Protein AF-A0A7V9CTR4-F1 (afdb_monomer_lite)

Structure (mmCIF, N/CA/C/O backbone):
data_AF-A0A7V9CTR4-F1
#
_entry.id   AF-A0A7V9CTR4-F1
#
loop_
_atom_site.group_PDB
_atom_site.id
_atom_site.type_symbol
_atom_site.label_atom_id
_atom_site.label_alt_id
_atom_site.label_comp_id
_atom_site.label_asym_id
_atom_site.label_entity_id
_atom_site.label_seq_id
_atom_site.pdbx_PDB_ins_code
_atom_site.Cartn_x
_atom_site.Cartn_y
_atom_site.Cartn_z
_atom_site.occupancy
_atom_site.B_iso_or_equiv
_atom_site.auth_seq_id
_atom_site.auth_comp_id
_atom_site.auth_asym_id
_atom_site.auth_atom_id
_atom_site.pdbx_PDB_model_num
ATOM 1 N N . MET A 1 1 ? -16.866 9.493 -7.253 1.00 45.75 1 MET A N 1
ATOM 2 C CA . MET A 1 1 ? -15.515 9.074 -7.686 1.00 45.75 1 MET A CA 1
ATOM 3 C C . MET A 1 1 ? -14.543 9.473 -6.593 1.00 45.75 1 MET A C 1
ATOM 5 O O . MET A 1 1 ? -14.277 10.658 -6.443 1.00 45.75 1 MET A O 1
ATOM 9 N N . THR A 1 2 ? -14.097 8.532 -5.765 1.00 59.12 2 THR A N 1
ATOM 10 C CA . THR A 1 2 ? -13.127 8.826 -4.702 1.00 59.12 2 THR A CA 1
ATOM 11 C C . THR A 1 2 ? -11.796 9.173 -5.362 1.00 59.12 2 THR A C 1
ATOM 13 O O . THR A 1 2 ? -11.241 8.358 -6.098 1.00 59.12 2 THR A O 1
ATOM 16 N N . SER A 1 3 ? -11.326 10.406 -5.182 1.00 80.06 3 SER A N 1
ATOM 17 C CA . SER A 1 3 ? -10.034 10.833 -5.719 1.00 80.06 3 SER A CA 1
ATOM 18 C C . SER A 1 3 ? -8.917 10.043 -5.032 1.00 80.06 3 SER A C 1
ATOM 20 O O . SER A 1 3 ? -8.925 9.903 -3.810 1.00 80.06 3 SER A O 1
ATOM 22 N N . ARG A 1 4 ? -7.972 9.503 -5.809 1.00 90.00 4 ARG A N 1
ATOM 23 C CA . ARG A 1 4 ? -6.791 8.806 -5.281 1.00 90.00 4 ARG A CA 1
ATOM 24 C C . ARG A 1 4 ? -5.915 9.798 -4.522 1.00 90.00 4 ARG A C 1
ATOM 26 O O . ARG A 1 4 ? -5.695 10.912 -5.007 1.00 90.00 4 ARG A O 1
ATOM 33 N N . THR A 1 5 ? -5.356 9.395 -3.384 1.00 92.62 5 THR A N 1
ATOM 34 C CA . THR A 1 5 ? -4.467 10.291 -2.642 1.00 92.62 5 THR A CA 1
ATOM 35 C C . THR A 1 5 ? -3.082 10.373 -3.291 1.00 92.62 5 THR A C 1
ATOM 37 O O . THR A 1 5 ? -2.582 9.422 -3.909 1.00 92.62 5 THR A O 1
ATOM 40 N N . LYS A 1 6 ? -2.468 11.553 -3.166 1.00 92.62 6 LYS A N 1
ATOM 41 C CA . LYS A 1 6 ? -1.050 11.791 -3.473 1.00 92.62 6 LYS A CA 1
ATOM 42 C C . LYS A 1 6 ? -0.158 11.607 -2.244 1.00 92.62 6 LYS A C 1
ATOM 44 O O . LYS A 1 6 ? 1.048 11.485 -2.410 1.00 92.62 6 LYS A O 1
ATOM 49 N N . ARG A 1 7 ? -0.747 11.614 -1.045 1.00 91.75 7 ARG A N 1
ATOM 50 C CA . ARG A 1 7 ? -0.040 11.385 0.214 1.00 91.75 7 ARG A CA 1
ATOM 51 C C . ARG A 1 7 ? 0.297 9.910 0.342 1.00 91.75 7 ARG A C 1
ATOM 53 O O . ARG A 1 7 ? -0.493 9.059 -0.069 1.00 91.75 7 ARG A O 1
ATOM 60 N N . SER A 1 8 ? 1.462 9.626 0.900 1.00 90.81 8 SER A N 1
ATOM 61 C CA . SER A 1 8 ? 1.864 8.266 1.243 1.00 90.81 8 SER A CA 1
ATOM 62 C C . SER A 1 8 ? 0.869 7.641 2.219 1.00 90.81 8 SER A C 1
ATOM 64 O O . SER A 1 8 ? 0.173 8.333 2.971 1.00 90.81 8 SER A O 1
ATOM 66 N N . LEU A 1 9 ? 0.832 6.314 2.251 1.00 89.94 9 LEU A N 1
ATOM 67 C CA . LEU A 1 9 ? 0.079 5.555 3.240 1.00 89.94 9 LEU A CA 1
ATOM 68 C C . LEU A 1 9 ? 0.415 6.019 4.658 1.00 89.94 9 LEU A C 1
ATOM 70 O O . LEU A 1 9 ? -0.481 6.159 5.481 1.00 89.94 9 LEU A O 1
ATOM 74 N N . ARG A 1 10 ? 1.684 6.324 4.940 1.00 89.69 10 ARG A N 1
ATOM 75 C CA . ARG A 1 10 ? 2.120 6.811 6.253 1.00 89.69 10 ARG A CA 1
ATOM 76 C C . ARG A 1 10 ? 1.498 8.149 6.643 1.00 89.69 10 ARG A C 1
ATOM 78 O O . ARG A 1 10 ? 1.118 8.322 7.796 1.00 89.69 10 ARG A O 1
ATOM 85 N N . GLU A 1 11 ? 1.431 9.084 5.706 1.00 90.94 11 GLU A N 1
ATOM 86 C CA . GLU A 1 11 ? 0.883 10.422 5.947 1.00 90.94 11 GLU A CA 1
ATOM 87 C C . GLU A 1 11 ? -0.644 10.397 6.048 1.00 90.94 11 GLU A C 1
ATOM 89 O O . GLU A 1 11 ? -1.233 11.134 6.834 1.00 90.94 11 GLU A O 1
ATOM 94 N N . GLU A 1 12 ? -1.292 9.557 5.244 1.00 93.81 12 GLU A N 1
ATOM 95 C CA . GLU A 1 12 ? -2.745 9.564 5.090 1.00 93.81 12 GLU A CA 1
ATOM 96 C C . GLU A 1 12 ? -3.460 8.624 6.073 1.00 93.81 12 GLU A C 1
ATOM 98 O O . GLU A 1 12 ? -4.551 8.936 6.554 1.00 93.81 12 GLU A O 1
ATOM 103 N N . LEU A 1 13 ? -2.863 7.473 6.397 1.00 93.12 13 LEU A N 1
ATOM 104 C CA . LEU A 1 13 ? -3.512 6.443 7.210 1.00 93.12 13 LEU A CA 1
ATOM 105 C C . LEU A 1 13 ? -3.926 6.924 8.614 1.00 93.12 13 LEU A C 1
ATOM 107 O O . LEU A 1 13 ? -5.048 6.604 9.008 1.00 93.12 13 LEU A O 1
ATOM 111 N N . PRO A 1 14 ? -3.110 7.694 9.367 1.00 93.75 14 PRO A N 1
ATOM 112 C CA . PRO A 1 14 ? -3.524 8.206 10.674 1.00 93.75 14 PRO A CA 1
ATOM 113 C C . PRO A 1 14 ? -4.803 9.047 10.594 1.00 93.75 14 PRO A C 1
ATOM 115 O O . PRO A 1 14 ? -5.752 8.788 11.329 1.00 93.75 14 PRO A O 1
ATOM 118 N N . ALA A 1 15 ? -4.880 9.963 9.625 1.00 94.50 15 ALA A N 1
ATOM 119 C CA . ALA A 1 15 ? -6.055 10.807 9.428 1.00 94.50 15 ALA A CA 1
ATOM 120 C C . ALA A 1 15 ? -7.300 9.985 9.042 1.00 94.50 15 ALA A C 1
ATOM 122 O O . ALA A 1 15 ? -8.395 10.247 9.537 1.00 94.50 15 ALA A O 1
ATOM 123 N N . LEU A 1 16 ? -7.150 8.961 8.192 1.00 94.94 16 LEU A N 1
ATOM 124 C CA . LEU A 1 16 ? -8.262 8.080 7.810 1.00 94.94 16 LEU A CA 1
ATOM 125 C C . LEU A 1 16 ? -8.793 7.249 8.983 1.00 94.94 16 LEU A C 1
ATOM 127 O O . LEU A 1 16 ? -10.001 7.002 9.048 1.00 94.94 16 LEU A O 1
ATOM 131 N N . LEU A 1 17 ? -7.901 6.805 9.873 1.00 95.25 17 LEU A N 1
ATOM 132 C CA . LEU A 1 17 ? -8.248 6.066 11.085 1.00 95.25 17 LEU A CA 1
ATOM 133 C C . LEU A 1 17 ? -8.990 6.958 12.083 1.00 95.25 17 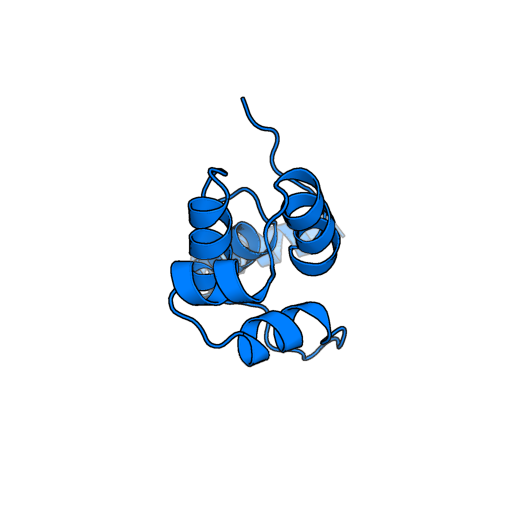LEU A C 1
ATOM 135 O O . LEU A 1 17 ? -10.051 6.564 12.568 1.00 95.25 17 LEU A O 1
ATOM 139 N N . GLU A 1 18 ? -8.485 8.171 12.318 1.00 95.69 18 GLU A N 1
ATOM 140 C CA . GLU A 1 18 ? -9.123 9.172 13.182 1.00 95.69 18 GLU A CA 1
ATOM 141 C C . GLU A 1 18 ? -10.530 9.528 12.688 1.00 95.69 18 GLU A C 1
ATOM 143 O O . GLU A 1 18 ? -11.494 9.428 13.444 1.00 95.69 18 GLU A O 1
ATOM 148 N N . GLN A 1 19 ? -10.684 9.832 11.395 1.00 94.62 19 GLN A N 1
ATOM 149 C CA . GLN A 1 19 ? -11.985 10.155 10.787 1.00 94.62 19 GLN A CA 1
ATOM 150 C C . GLN A 1 19 ? -13.023 9.034 10.927 1.00 94.62 19 GLN A C 1
ATOM 152 O O . GLN A 1 19 ? -14.224 9.296 10.926 1.00 94.62 19 GLN A O 1
ATOM 157 N N . ARG A 1 20 ? -12.571 7.779 11.019 1.00 94.00 20 ARG A N 1
ATOM 158 C CA . ARG A 1 20 ? -13.431 6.592 11.125 1.00 94.00 20 ARG A CA 1
ATOM 159 C C . ARG A 1 20 ? -13.532 6.055 12.554 1.00 94.00 20 ARG A C 1
ATOM 161 O O . ARG A 1 20 ? -14.104 4.983 12.736 1.00 94.00 20 ARG A O 1
ATOM 168 N N . ASN A 1 21 ? -12.974 6.754 13.549 1.00 94.94 21 ASN A N 1
ATOM 169 C CA . ASN A 1 21 ? -12.866 6.288 14.937 1.00 94.94 21 ASN A CA 1
ATOM 170 C C . ASN A 1 21 ? -12.301 4.856 15.048 1.00 94.94 21 ASN A C 1
ATOM 172 O O . ASN A 1 21 ? -12.742 4.060 15.879 1.00 94.94 21 ASN A O 1
ATOM 176 N N . ARG A 1 22 ? -11.340 4.501 14.185 1.00 94.88 22 ARG A N 1
ATOM 177 C CA . ARG A 1 22 ? -10.710 3.175 14.167 1.00 94.88 22 ARG A CA 1
ATOM 178 C C . ARG A 1 22 ? -9.311 3.228 14.757 1.00 94.88 22 ARG A C 1
ATOM 180 O O . ARG A 1 22 ? -8.567 4.183 14.570 1.00 94.88 22 ARG A O 1
ATOM 187 N N . SER A 1 23 ? -8.921 2.151 15.430 1.00 95.12 23 SER A N 1
ATOM 188 C CA . SER A 1 23 ? -7.555 1.992 15.929 1.00 95.12 23 SER A CA 1
ATOM 189 C C . SER A 1 23 ? -6.649 1.336 14.882 1.00 95.12 23 SER A C 1
ATOM 191 O O . SER A 1 23 ? -7.097 0.546 14.046 1.00 95.12 23 SER A O 1
ATOM 193 N N . LEU A 1 24 ? -5.339 1.581 14.983 1.00 93.19 24 LEU A N 1
ATOM 194 C CA . LEU A 1 24 ? -4.346 0.874 14.167 1.00 93.19 24 LEU A CA 1
ATOM 195 C C . LEU A 1 24 ? -4.386 -0.644 14.406 1.00 93.19 24 LEU A C 1
ATOM 197 O O . LEU A 1 24 ? -4.152 -1.423 13.488 1.00 93.19 24 LEU A O 1
ATOM 201 N N . ARG A 1 25 ? -4.703 -1.064 15.638 1.00 94.19 25 ARG A N 1
ATOM 202 C CA . ARG A 1 25 ? -4.812 -2.476 16.018 1.00 94.19 25 ARG A CA 1
ATOM 203 C C . ARG A 1 25 ? -5.993 -3.155 15.330 1.00 94.19 25 ARG A C 1
ATOM 205 O O . ARG A 1 25 ? -5.790 -4.175 14.691 1.00 94.19 25 ARG A O 1
ATOM 212 N N . SER A 1 26 ? -7.181 -2.550 15.388 1.00 94.75 26 SER A N 1
ATOM 213 C CA . SER A 1 26 ? -8.371 -3.079 14.706 1.00 94.75 26 SER A CA 1
ATOM 214 C C . SER A 1 26 ? -8.162 -3.194 13.197 1.00 94.75 26 SER A C 1
ATOM 216 O O . SER A 1 26 ? -8.582 -4.175 12.597 1.00 94.75 26 SER A O 1
ATOM 218 N N . LEU A 1 27 ? -7.460 -2.229 12.590 1.00 94.88 27 LEU A N 1
ATOM 219 C CA . LEU A 1 27 ? -7.094 -2.316 11.178 1.00 94.88 27 LEU A CA 1
ATOM 220 C C . LEU A 1 27 ? -6.108 -3.462 10.917 1.00 94.88 27 LEU A C 1
ATOM 222 O O . LEU A 1 27 ? -6.243 -4.165 9.923 1.00 94.88 27 LEU A O 1
ATOM 226 N N . ALA A 1 28 ? -5.111 -3.649 11.784 1.00 93.75 28 ALA A N 1
ATOM 227 C CA . ALA A 1 28 ? -4.145 -4.734 11.646 1.00 93.75 28 ALA A CA 1
ATOM 228 C C . ALA A 1 28 ? -4.829 -6.108 11.688 1.00 93.75 28 ALA A C 1
ATOM 230 O O . ALA A 1 28 ? -4.545 -6.950 10.836 1.00 93.75 28 ALA A O 1
ATOM 231 N N . ASP A 1 29 ? -5.764 -6.287 12.622 1.00 94.25 29 ASP A N 1
ATOM 232 C CA . ASP A 1 29 ? -6.539 -7.518 12.779 1.00 94.25 29 ASP A CA 1
ATOM 233 C C . ASP A 1 29 ? -7.389 -7.802 11.526 1.00 94.25 29 ASP A C 1
ATOM 235 O O . ASP A 1 29 ? -7.341 -8.905 10.983 1.00 94.25 29 ASP A O 1
ATOM 239 N N . GLU A 1 30 ? -8.087 -6.793 10.994 1.00 94.19 30 GLU A N 1
ATOM 240 C CA . GLU A 1 30 ? -8.896 -6.906 9.768 1.00 94.19 30 GLU A CA 1
ATOM 241 C C . GLU A 1 30 ? -8.046 -7.191 8.521 1.00 94.19 30 GLU A C 1
ATOM 243 O O . GLU A 1 30 ? -8.372 -8.044 7.694 1.00 94.19 30 GLU A O 1
ATOM 248 N N . VAL A 1 31 ? -6.898 -6.524 8.409 1.00 92.88 31 VAL A N 1
ATOM 249 C CA . VAL A 1 31 ? -5.921 -6.744 7.338 1.00 92.88 31 VAL A CA 1
ATOM 250 C C . VAL A 1 31 ? -5.120 -8.029 7.572 1.00 92.88 31 VAL A C 1
ATOM 252 O O . VAL A 1 31 ? -4.291 -8.375 6.741 1.00 92.88 31 VAL A O 1
ATOM 255 N N . GLY A 1 32 ? -5.337 -8.780 8.655 1.00 92.12 32 GLY A N 1
ATOM 256 C CA . GLY A 1 32 ? -4.634 -10.033 8.940 1.00 92.12 32 GLY A CA 1
ATOM 257 C C . GLY A 1 32 ? -3.112 -9.872 9.015 1.00 92.12 32 GLY A C 1
ATOM 258 O O . GLY A 1 32 ? -2.372 -10.698 8.474 1.00 92.12 32 GLY A O 1
ATOM 259 N N . VAL A 1 33 ? -2.640 -8.782 9.623 1.00 89.56 33 VAL A N 1
ATOM 260 C CA . VAL A 1 33 ? -1.220 -8.499 9.877 1.00 89.56 33 VAL A CA 1
ATOM 261 C C . VAL A 1 33 ? -1.001 -8.130 11.340 1.00 89.56 33 VAL A C 1
ATOM 263 O O . VAL A 1 33 ? -1.907 -7.707 12.043 1.00 89.56 33 VAL A O 1
ATOM 266 N N . ASN A 1 34 ? 0.235 -8.251 11.820 1.00 89.75 34 ASN A N 1
ATOM 267 C CA . ASN A 1 34 ? 0.554 -7.845 13.186 1.00 89.75 34 ASN A CA 1
ATOM 268 C C . ASN A 1 34 ? 0.514 -6.306 13.324 1.00 89.75 34 ASN A C 1
ATOM 270 O O . ASN A 1 34 ? 1.081 -5.594 12.495 1.00 89.75 34 ASN A O 1
ATOM 274 N N . ALA A 1 35 ? -0.075 -5.774 14.398 1.00 88.06 35 ALA A N 1
ATOM 275 C CA . ALA A 1 35 ? -0.088 -4.332 14.670 1.00 88.06 35 ALA A CA 1
ATOM 276 C C . ALA A 1 35 ? 1.324 -3.707 14.705 1.00 88.06 35 ALA A C 1
ATOM 278 O O . ALA A 1 35 ? 1.521 -2.592 14.222 1.00 88.06 35 ALA A O 1
ATOM 279 N N . SER A 1 36 ? 2.335 -4.442 15.179 1.00 87.25 36 SER A N 1
ATOM 280 C CA . SER A 1 36 ? 3.745 -4.028 15.139 1.00 87.25 36 SER A CA 1
ATOM 281 C C . SER A 1 36 ? 4.276 -3.871 13.712 1.00 87.25 36 SER A C 1
ATOM 283 O O . SER A 1 36 ? 5.137 -3.026 13.473 1.00 87.25 36 SER A O 1
ATOM 285 N N . TYR A 1 37 ? 3.750 -4.640 12.752 1.00 87.19 37 TYR A N 1
ATOM 286 C CA . TYR A 1 37 ? 4.089 -4.502 11.335 1.00 87.19 37 TYR A CA 1
ATOM 287 C C . TYR A 1 37 ? 3.538 -3.193 10.756 1.00 87.19 37 TYR A C 1
ATOM 289 O O . TYR A 1 37 ? 4.314 -2.427 10.187 1.00 87.19 37 TYR A O 1
ATOM 297 N N . LEU A 1 38 ? 2.254 -2.880 10.977 1.00 87.06 38 LEU A N 1
ATOM 298 C CA . LEU A 1 38 ? 1.685 -1.592 10.548 1.00 87.06 38 LEU A CA 1
ATOM 299 C C . LEU A 1 38 ? 2.359 -0.410 11.250 1.00 87.06 38 LEU A C 1
ATOM 301 O O . LEU A 1 38 ? 2.697 0.585 10.620 1.00 87.06 38 LEU A O 1
ATOM 305 N N . SER A 1 39 ? 2.624 -0.541 12.547 1.00 87.81 39 SER A N 1
ATOM 306 C CA . SER A 1 39 ? 3.312 0.488 13.326 1.00 87.81 39 SER A CA 1
ATOM 307 C C . SER A 1 39 ? 4.727 0.761 12.802 1.00 87.81 39 SER A C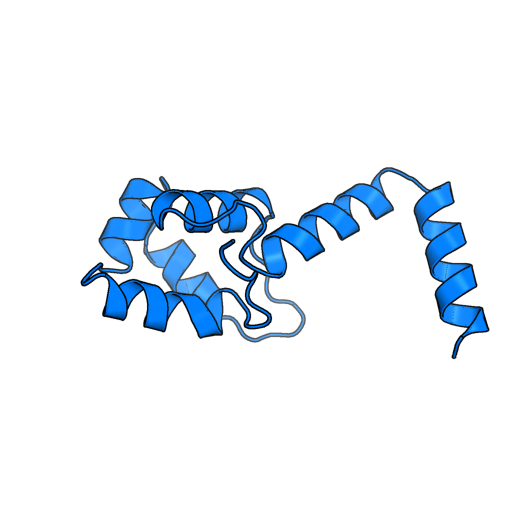 1
ATOM 309 O O . SER A 1 39 ? 5.183 1.900 12.809 1.00 87.81 39 SER A O 1
ATOM 311 N N . ARG A 1 40 ? 5.417 -0.267 12.296 1.00 86.62 40 ARG A N 1
ATOM 312 C CA . ARG A 1 40 ? 6.720 -0.120 11.642 1.00 86.62 40 ARG A CA 1
ATOM 313 C C . ARG A 1 40 ? 6.615 0.582 10.287 1.00 86.62 40 ARG A C 1
ATOM 315 O O . ARG A 1 40 ? 7.401 1.490 10.045 1.00 86.62 40 ARG A O 1
ATOM 322 N N . ILE A 1 41 ? 5.607 0.247 9.475 1.00 85.06 41 ILE A N 1
ATOM 323 C CA . ILE A 1 41 ? 5.314 0.960 8.216 1.00 85.06 41 ILE A CA 1
ATOM 324 C C . ILE A 1 41 ? 5.095 2.460 8.469 1.00 85.06 41 ILE A C 1
ATOM 326 O O . ILE A 1 41 ? 5.579 3.288 7.707 1.00 85.06 41 ILE A O 1
ATOM 330 N N . LEU A 1 42 ? 4.412 2.821 9.558 1.00 85.25 42 LEU A N 1
ATOM 331 C CA . LEU A 1 42 ? 4.160 4.223 9.908 1.00 85.25 42 LEU A CA 1
ATOM 332 C C . LEU A 1 42 ? 5.386 4.964 10.474 1.00 85.25 42 LEU A C 1
ATOM 334 O O . LEU A 1 42 ? 5.367 6.192 10.551 1.00 85.25 42 LEU A O 1
ATOM 338 N N . ARG A 1 43 ? 6.445 4.256 10.884 1.00 82.56 43 ARG A N 1
ATOM 339 C CA . ARG A 1 43 ? 7.644 4.854 11.501 1.00 82.56 43 ARG A CA 1
ATOM 340 C C . ARG A 1 43 ? 8.864 4.907 10.589 1.00 82.56 43 ARG A C 1
ATOM 342 O O . ARG A 1 43 ? 9.678 5.808 10.753 1.00 82.56 43 ARG A O 1
ATOM 349 N N . GLU A 1 44 ? 9.042 3.941 9.693 1.00 7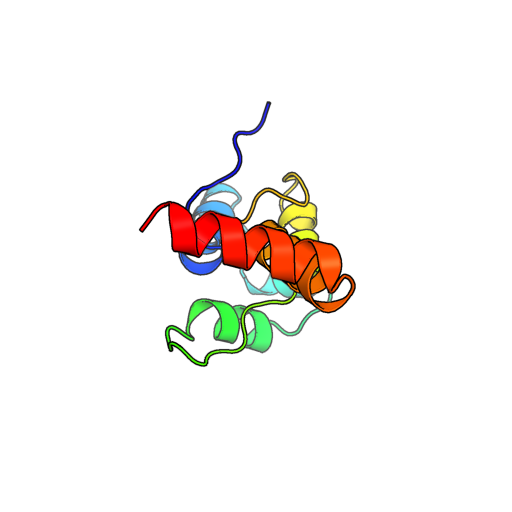1.44 44 GLU A N 1
ATOM 350 C CA . GLU A 1 44 ? 10.252 3.863 8.872 1.00 71.44 44 GLU A CA 1
ATOM 351 C C . GLU A 1 44 ? 10.231 4.914 7.742 1.00 71.44 44 GLU A C 1
ATOM 353 O O . GLU A 1 44 ? 9.455 4.813 6.798 1.00 71.44 44 GLU A O 1
ATOM 358 N N . GLU A 1 45 ? 11.108 5.921 7.842 1.00 56.88 45 GLU A N 1
ATOM 359 C CA . GLU A 1 45 ? 11.275 7.019 6.866 1.00 56.88 45 GLU A CA 1
ATOM 360 C C . GLU A 1 45 ? 12.441 6.831 5.886 1.00 56.88 45 GLU A C 1
ATOM 362 O O . GLU A 1 45 ? 12.659 7.650 4.996 1.00 56.88 45 GLU A O 1
ATOM 367 N N . ALA A 1 46 ? 13.248 5.788 6.057 1.00 48.12 46 ALA A N 1
ATOM 368 C CA . ALA A 1 46 ? 14.555 5.756 5.420 1.00 48.12 46 ALA A CA 1
ATOM 369 C C . ALA A 1 46 ? 14.484 5.414 3.924 1.00 48.12 46 ALA A C 1
ATOM 371 O O . ALA A 1 46 ? 13.725 4.543 3.502 1.00 48.12 46 ALA A O 1
ATOM 372 N N . ALA A 1 47 ? 15.400 5.993 3.142 1.00 43.97 47 ALA A N 1
ATOM 373 C CA . ALA A 1 47 ? 15.656 5.709 1.723 1.00 43.97 47 ALA A CA 1
ATOM 374 C C . ALA A 1 47 ? 16.061 4.242 1.400 1.00 43.97 47 ALA A C 1
ATOM 376 O O . ALA A 1 47 ? 16.425 3.933 0.269 1.00 43.97 47 ALA A O 1
ATOM 377 N N . GLY A 1 48 ? 15.974 3.334 2.378 1.00 45.78 48 GLY A N 1
ATOM 378 C CA . GLY A 1 48 ? 16.122 1.880 2.246 1.00 45.78 48 GLY A CA 1
ATOM 379 C C . GLY A 1 48 ? 15.097 1.079 3.065 1.00 45.78 48 GLY A C 1
ATOM 380 O O . GLY A 1 48 ? 15.220 -0.140 3.171 1.00 45.78 48 GLY A O 1
ATOM 381 N N . ALA A 1 49 ? 14.093 1.741 3.655 1.00 57.12 49 ALA A N 1
ATOM 382 C CA . ALA A 1 49 ? 12.986 1.081 4.330 1.00 57.12 49 ALA A CA 1
ATOM 383 C C . ALA A 1 49 ? 12.195 0.248 3.320 1.00 57.12 49 ALA A C 1
ATOM 385 O O . ALA A 1 49 ? 11.954 0.662 2.179 1.00 57.12 49 ALA A O 1
ATOM 386 N N . ARG A 1 50 ? 11.795 -0.956 3.730 1.00 60.62 50 ARG A N 1
ATOM 387 C CA . ARG A 1 50 ? 11.070 -1.872 2.853 1.00 60.62 50 ARG A CA 1
ATOM 388 C C . ARG A 1 50 ? 9.674 -1.297 2.633 1.00 60.62 50 ARG A C 1
ATOM 390 O O . ARG A 1 50 ? 8.809 -1.459 3.492 1.00 60.62 50 ARG A O 1
AT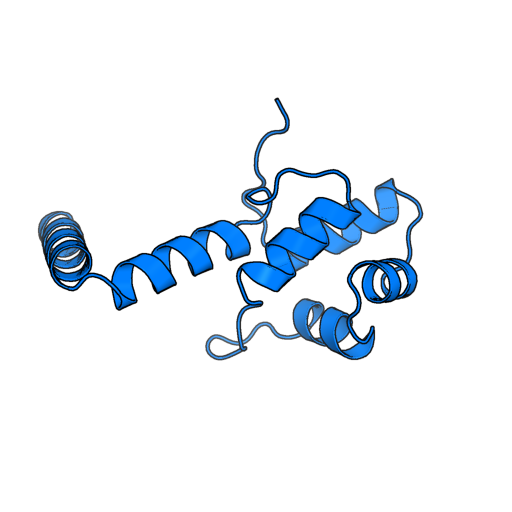OM 397 N N . ARG A 1 51 ? 9.472 -0.618 1.494 1.00 67.56 51 ARG A N 1
ATOM 398 C CA . ARG A 1 51 ? 8.157 -0.095 1.097 1.00 67.56 51 ARG A CA 1
ATOM 399 C C . ARG A 1 51 ? 7.111 -1.207 1.245 1.00 67.56 51 ARG A C 1
ATOM 401 O O . ARG A 1 51 ? 7.416 -2.362 0.914 1.00 67.56 51 ARG A O 1
ATOM 408 N N . PRO A 1 52 ? 5.910 -0.899 1.769 1.00 70.25 52 PRO A N 1
ATOM 409 C CA . PRO A 1 52 ? 4.855 -1.893 1.864 1.00 70.25 52 PRO A CA 1
ATOM 410 C C . PRO A 1 52 ? 4.595 -2.482 0.478 1.00 70.25 52 PRO A C 1
ATOM 412 O O . PRO A 1 52 ? 4.631 -1.780 -0.533 1.00 70.25 52 PRO A O 1
ATOM 415 N N . THR A 1 53 ? 4.380 -3.794 0.425 1.00 79.31 53 THR A N 1
ATOM 416 C CA . THR A 1 53 ? 4.070 -4.461 -0.840 1.00 79.31 53 THR A CA 1
ATOM 417 C C . THR A 1 53 ? 2.743 -3.940 -1.386 1.00 79.31 53 THR A C 1
ATOM 419 O O . THR A 1 53 ? 1.877 -3.519 -0.610 1.00 79.31 53 THR A O 1
ATOM 422 N N . ALA A 1 54 ? 2.546 -4.028 -2.708 1.00 84.38 54 ALA A N 1
ATOM 423 C CA . ALA A 1 54 ? 1.271 -3.681 -3.341 1.00 84.38 54 ALA A CA 1
ATOM 424 C C . ALA A 1 54 ? 0.094 -4.348 -2.613 1.00 84.38 54 ALA A C 1
ATOM 426 O O . ALA A 1 54 ? -0.884 -3.692 -2.269 1.00 84.38 54 ALA A O 1
ATOM 427 N N . ALA A 1 55 ? 0.246 -5.637 -2.292 1.00 87.31 55 ALA A N 1
ATOM 428 C CA . ALA A 1 55 ? -0.759 -6.427 -1.594 1.00 87.31 55 ALA A CA 1
ATOM 429 C C . ALA A 1 55 ? -1.148 -5.840 -0.226 1.00 87.31 55 ALA A C 1
ATOM 431 O O . ALA A 1 55 ? -2.327 -5.810 0.112 1.00 87.31 55 ALA A O 1
ATOM 432 N N . ILE A 1 56 ? -0.190 -5.349 0.567 1.00 90.25 56 ILE A N 1
ATOM 433 C CA . ILE A 1 56 ? -0.497 -4.743 1.870 1.00 90.25 56 ILE A CA 1
ATOM 434 C C . ILE A 1 56 ? -1.215 -3.406 1.700 1.00 90.25 56 ILE A C 1
ATOM 436 O O . ILE A 1 56 ? -2.236 -3.188 2.348 1.00 90.25 56 ILE A O 1
ATOM 440 N N . ALA A 1 57 ? -0.732 -2.536 0.809 1.00 91.56 57 ALA A N 1
ATOM 441 C CA . ALA A 1 57 ? -1.374 -1.247 0.557 1.00 91.56 57 ALA A CA 1
ATOM 442 C C . ALA A 1 57 ? -2.817 -1.416 0.036 1.00 91.56 57 ALA A C 1
ATOM 444 O O . ALA A 1 57 ? -3.723 -0.716 0.487 1.00 91.56 57 ALA A O 1
ATOM 445 N N . GLN A 1 58 ? -3.048 -2.396 -0.842 1.00 93.06 58 GLN A N 1
ATOM 446 C CA . GLN A 1 58 ? -4.376 -2.739 -1.361 1.00 93.06 58 GLN A CA 1
ATOM 447 C C . GLN A 1 58 ? -5.304 -3.290 -0.273 1.00 93.06 58 GLN A C 1
ATOM 449 O O . GLN A 1 58 ? -6.457 -2.873 -0.194 1.00 93.06 58 GLN A O 1
ATOM 454 N N . ARG A 1 59 ? -4.816 -4.190 0.594 1.00 93.94 59 ARG A N 1
ATOM 455 C CA . ARG A 1 59 ? -5.617 -4.726 1.709 1.00 93.94 59 ARG A CA 1
ATOM 456 C C . ARG A 1 59 ? -6.002 -3.638 2.707 1.00 93.94 59 ARG A C 1
ATOM 458 O O . ARG A 1 59 ? -7.142 -3.616 3.153 1.00 93.94 59 ARG A O 1
ATOM 465 N N . ILE A 1 60 ? -5.082 -2.722 3.018 1.00 93.81 60 ILE A N 1
ATOM 466 C CA . ILE A 1 60 ? -5.367 -1.567 3.882 1.00 93.81 60 ILE A CA 1
ATOM 467 C C . ILE A 1 60 ? -6.422 -0.663 3.239 1.00 93.81 60 ILE A C 1
ATOM 469 O O . ILE A 1 60 ? -7.342 -0.234 3.927 1.00 93.81 60 ILE A O 1
ATOM 473 N N . ALA A 1 61 ? -6.330 -0.397 1.933 1.00 94.25 61 ALA A N 1
ATOM 474 C CA . ALA A 1 61 ? -7.353 0.376 1.232 1.00 94.25 61 ALA A CA 1
ATOM 475 C C . ALA A 1 61 ? -8.726 -0.315 1.282 1.00 94.25 61 ALA A C 1
ATOM 477 O O . ALA A 1 61 ? -9.713 0.328 1.628 1.00 94.25 61 ALA A O 1
ATOM 478 N N . GLY A 1 62 ? -8.772 -1.627 1.029 1.00 94.56 62 GLY A N 1
ATOM 479 C CA . GLY A 1 62 ? -9.999 -2.421 1.109 1.00 94.56 62 GLY A CA 1
ATOM 480 C C . GLY A 1 62 ? -10.650 -2.386 2.494 1.00 94.56 62 GLY A C 1
ATOM 481 O O . GLY A 1 62 ? -11.840 -2.118 2.589 1.00 94.56 62 GLY A O 1
ATOM 482 N N . ALA A 1 63 ? -9.868 -2.545 3.567 1.00 94.69 63 ALA A N 1
ATOM 483 C CA . ALA A 1 63 ? -10.354 -2.462 4.953 1.00 94.69 63 ALA A CA 1
ATOM 484 C C . ALA A 1 63 ? -10.880 -1.063 5.354 1.00 94.69 63 ALA A C 1
ATOM 486 O O . ALA A 1 63 ? -11.525 -0.889 6.387 1.00 94.69 63 ALA A O 1
ATOM 487 N N . LEU A 1 64 ? -10.585 -0.033 4.555 1.00 93.31 64 LEU A N 1
ATOM 488 C CA . LEU A 1 64 ? -11.045 1.344 4.761 1.00 93.31 64 LEU A CA 1
ATOM 489 C C . LEU A 1 64 ? -12.167 1.753 3.791 1.00 93.31 64 LEU A C 1
ATOM 491 O O . LEU A 1 64 ? -12.523 2.940 3.759 1.00 93.31 64 LEU A O 1
ATOM 495 N N . ASP A 1 65 ? -12.700 0.795 3.022 1.00 93.56 65 ASP A N 1
ATOM 496 C CA . ASP A 1 65 ? -13.664 0.989 1.929 1.00 93.56 65 ASP A CA 1
ATOM 497 C C . ASP A 1 65 ? -13.165 1.982 0.865 1.00 93.56 65 ASP A C 1
ATOM 499 O O . ASP A 1 65 ? -13.893 2.841 0.358 1.00 93.56 65 ASP A O 1
ATOM 503 N N . LEU A 1 66 ? -11.876 1.890 0.535 1.00 94.44 66 LEU A N 1
ATOM 504 C CA . LEU A 1 66 ? -11.215 2.713 -0.473 1.00 94.44 66 LEU A CA 1
ATOM 505 C C . LEU A 1 66 ? -10.814 1.869 -1.693 1.00 94.44 66 LEU A C 1
ATOM 507 O O . LEU A 1 66 ? -10.585 0.663 -1.573 1.00 94.44 66 LEU A O 1
ATOM 511 N N . PRO A 1 67 ? -10.679 2.488 -2.883 1.00 94.75 67 PRO A N 1
ATOM 512 C CA . PRO A 1 67 ? -10.159 1.800 -4.061 1.00 94.75 67 PRO A CA 1
ATOM 513 C C . PRO A 1 67 ? -8.801 1.139 -3.790 1.00 94.75 67 PRO A C 1
ATOM 515 O O . PRO A 1 67 ? -7.949 1.724 -3.127 1.00 94.75 67 PRO A O 1
ATOM 518 N N . ALA A 1 68 ? -8.553 -0.041 -4.364 1.00 92.88 68 ALA A N 1
ATOM 519 C CA . ALA A 1 68 ? -7.294 -0.776 -4.179 1.00 92.88 68 ALA A CA 1
ATOM 520 C C . ALA A 1 68 ? -6.047 0.044 -4.577 1.00 92.88 68 ALA A C 1
ATOM 522 O O . ALA A 1 68 ? -4.955 -0.157 -4.050 1.00 92.88 68 ALA A O 1
ATOM 523 N N . ASP A 1 69 ? -6.217 0.999 -5.489 1.00 93.75 69 ASP A N 1
ATOM 524 C CA . ASP A 1 69 ? -5.181 1.911 -5.961 1.00 93.75 69 ASP A CA 1
ATOM 525 C C . ASP A 1 69 ? -5.213 3.287 -5.275 1.00 93.75 69 ASP A C 1
ATOM 527 O O . ASP A 1 69 ? -4.627 4.235 -5.800 1.00 93.75 69 ASP A O 1
ATOM 531 N N . TYR A 1 70 ? -5.893 3.423 -4.129 1.00 95.31 70 TYR A N 1
ATOM 532 C CA . TYR A 1 70 ? -6.037 4.690 -3.406 1.00 95.31 70 TYR A CA 1
ATOM 533 C C . TYR A 1 70 ? -4.681 5.253 -2.970 1.00 95.31 70 TYR A C 1
ATOM 535 O O . TYR A 1 70 ? -4.378 6.417 -3.254 1.00 95.31 70 TYR A O 1
ATOM 543 N N . PHE A 1 71 ? -3.842 4.418 -2.349 1.00 93.56 71 PHE A N 1
ATOM 544 C CA . PHE A 1 71 ? -2.504 4.794 -1.892 1.00 93.56 71 PHE A CA 1
ATOM 545 C C . PHE A 1 71 ? -1.473 4.760 -3.037 1.00 93.56 71 PHE A C 1
ATOM 547 O O . PHE A 1 71 ? -1.517 3.845 -3.869 1.00 93.56 71 PHE A O 1
ATOM 554 N N . PRO A 1 72 ? -0.528 5.720 -3.099 1.00 92.44 72 PRO A N 1
ATOM 555 C CA . PRO A 1 72 ? 0.570 5.714 -4.064 1.00 92.44 72 PRO A CA 1
ATOM 556 C C . PRO A 1 72 ? 1.368 4.415 -4.075 1.00 92.44 72 PRO A C 1
ATOM 558 O O . PRO A 1 72 ? 1.665 3.911 -5.152 1.00 92.44 72 PRO A O 1
ATOM 561 N N . GLU A 1 73 ? 1.634 3.825 -2.913 1.00 90.88 73 GLU A N 1
ATOM 562 C CA . GLU A 1 73 ? 2.466 2.630 -2.760 1.00 90.88 73 GLU A CA 1
ATOM 563 C C . GLU A 1 73 ? 1.892 1.422 -3.504 1.00 90.88 73 GLU A C 1
ATOM 565 O O . GLU A 1 73 ? 2.643 0.646 -4.090 1.00 90.88 73 GLU A O 1
ATOM 570 N N . ALA A 1 74 ? 0.561 1.285 -3.547 1.00 91.19 74 ALA A N 1
ATOM 571 C CA . ALA A 1 74 ? -0.090 0.237 -4.330 1.00 91.19 74 ALA A CA 1
ATOM 572 C C . ALA A 1 74 ? 0.200 0.397 -5.831 1.00 91.19 74 ALA A C 1
ATOM 574 O O . ALA A 1 74 ? 0.469 -0.583 -6.526 1.00 91.19 74 ALA A O 1
ATOM 575 N N . ARG A 1 75 ? 0.172 1.642 -6.323 1.00 91.88 75 ARG A N 1
ATOM 576 C CA . ARG A 1 75 ? 0.412 1.976 -7.733 1.00 91.88 75 ARG A CA 1
ATOM 577 C C . ARG A 1 75 ? 1.886 1.849 -8.093 1.00 91.88 75 ARG A C 1
ATOM 579 O O . ARG A 1 75 ? 2.217 1.275 -9.123 1.00 91.88 75 ARG A O 1
ATOM 586 N N . GLU A 1 76 ? 2.766 2.365 -7.244 1.00 91.25 76 GLU A N 1
ATOM 587 C CA . GLU A 1 76 ? 4.213 2.294 -7.434 1.00 91.25 76 GLU A CA 1
ATOM 588 C C . GLU A 1 76 ? 4.702 0.851 -7.453 1.00 91.25 76 GLU A C 1
ATOM 590 O O . GLU A 1 76 ? 5.424 0.473 -8.370 1.00 91.25 76 GLU A O 1
ATOM 595 N N . ALA A 1 77 ? 4.283 0.035 -6.482 1.00 87.69 77 ALA A N 1
ATOM 596 C CA . ALA A 1 77 ? 4.677 -1.365 -6.425 1.00 87.69 77 ALA A CA 1
ATOM 597 C C . ALA A 1 77 ? 4.183 -2.131 -7.662 1.00 87.69 77 ALA A C 1
ATOM 599 O O . ALA A 1 77 ? 4.973 -2.830 -8.286 1.00 87.69 77 ALA A O 1
ATOM 600 N N . PHE A 1 78 ? 2.936 -1.905 -8.094 1.00 88.38 78 PHE A N 1
ATOM 601 C CA . PHE A 1 78 ? 2.422 -2.479 -9.342 1.00 88.38 78 PHE A CA 1
ATOM 602 C C . PHE A 1 78 ? 3.274 -2.095 -10.562 1.00 88.38 78 PHE A C 1
ATOM 604 O O . PHE A 1 78 ? 3.619 -2.952 -11.373 1.00 88.38 78 PHE A O 1
ATOM 611 N N . VAL A 1 79 ? 3.638 -0.814 -10.697 1.00 90.88 79 VAL A N 1
ATOM 612 C CA . VAL A 1 79 ? 4.478 -0.340 -11.808 1.00 90.88 79 VAL A CA 1
ATOM 613 C C . VAL A 1 79 ? 5.873 -0.961 -11.744 1.00 90.88 79 VAL A C 1
ATOM 615 O O . VAL A 1 79 ? 6.373 -1.427 -12.764 1.00 90.88 79 VAL A O 1
ATOM 618 N N . VAL A 1 80 ? 6.497 -1.000 -10.565 1.00 89.69 80 VAL A N 1
ATOM 619 C CA . VAL A 1 80 ? 7.832 -1.585 -10.373 1.00 89.69 80 VAL A CA 1
ATOM 620 C C . VAL A 1 80 ? 7.839 -3.073 -10.704 1.00 89.69 80 VAL A C 1
ATOM 622 O O . VAL A 1 80 ? 8.732 -3.519 -11.422 1.00 89.69 80 VAL A O 1
ATOM 625 N N . ASP A 1 81 ? 6.854 -3.831 -10.227 1.00 88.25 81 ASP A N 1
ATOM 626 C CA . ASP A 1 81 ? 6.741 -5.261 -10.522 1.00 88.25 81 ASP A CA 1
ATOM 627 C C . ASP A 1 81 ? 6.542 -5.475 -12.029 1.00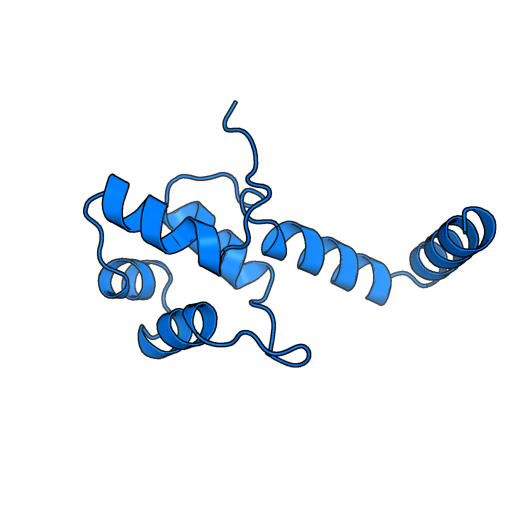 88.25 81 ASP A C 1
ATOM 629 O O . ASP A 1 81 ? 7.273 -6.240 -12.655 1.00 88.25 81 ASP A O 1
ATOM 633 N N . ARG A 1 82 ? 5.679 -4.674 -12.666 1.00 90.94 82 ARG A N 1
ATOM 634 C CA . ARG A 1 82 ? 5.460 -4.748 -14.116 1.00 90.94 82 ARG A CA 1
ATOM 635 C C . ARG A 1 82 ? 6.705 -4.407 -14.943 1.00 90.94 82 ARG A C 1
ATOM 637 O O . ARG A 1 82 ? 6.861 -4.960 -16.029 1.00 90.94 82 ARG A O 1
ATOM 644 N N . ILE A 1 83 ? 7.557 -3.501 -14.457 1.00 94.50 83 ILE A N 1
ATOM 645 C CA . ILE A 1 83 ? 8.852 -3.150 -15.068 1.00 94.50 83 ILE A CA 1
ATOM 646 C C . ILE A 1 83 ? 9.873 -4.279 -14.887 1.00 94.50 83 ILE A C 1
ATOM 648 O O . ILE A 1 83 ? 10.689 -4.512 -15.775 1.00 94.50 83 ILE A O 1
ATOM 652 N N . ARG A 1 84 ? 9.858 -4.971 -13.744 1.00 90.19 84 ARG A N 1
ATOM 653 C CA . ARG A 1 84 ? 10.757 -6.108 -13.490 1.00 90.19 84 ARG A CA 1
ATOM 654 C C . ARG A 1 84 ? 10.460 -7.282 -14.414 1.00 90.19 84 ARG A C 1
ATOM 656 O O . ARG A 1 84 ? 11.403 -7.896 -14.905 1.00 90.19 84 ARG A O 1
ATOM 663 N N . ASP A 1 85 ? 9.183 -7.532 -14.677 1.00 94.19 85 ASP A N 1
ATOM 664 C CA . ASP A 1 85 ? 8.730 -8.673 -15.477 1.00 94.19 85 ASP A CA 1
ATOM 665 C C . ASP A 1 85 ? 8.816 -8.437 -16.998 1.00 94.19 85 ASP A C 1
ATOM 667 O O . ASP A 1 85 ? 8.636 -9.368 -17.779 1.00 94.19 85 ASP A O 1
ATOM 671 N N . ASP A 1 86 ? 9.087 -7.206 -17.445 1.00 96.31 86 ASP A N 1
ATOM 672 C CA . ASP A 1 86 ? 9.062 -6.826 -18.862 1.00 96.31 86 ASP A CA 1
ATOM 673 C C . ASP A 1 86 ? 10.245 -5.919 -19.216 1.00 96.31 86 ASP A C 1
ATOM 675 O O . ASP A 1 86 ? 10.240 -4.703 -18.996 1.00 96.31 86 ASP A O 1
ATOM 679 N N . ALA A 1 87 ? 11.280 -6.544 -19.783 1.00 95.12 87 ALA A N 1
ATOM 680 C CA . ALA A 1 87 ? 12.505 -5.867 -20.188 1.00 95.12 87 ALA A CA 1
ATOM 681 C C . ALA A 1 87 ? 12.261 -4.818 -21.285 1.00 95.12 87 ALA A C 1
ATOM 683 O O . ALA A 1 87 ? 12.854 -3.743 -21.228 1.00 95.12 87 ALA A O 1
ATOM 684 N N . GLU A 1 88 ? 11.355 -5.071 -22.235 1.00 96.81 88 GLU A N 1
ATOM 685 C CA . GLU A 1 88 ? 11.038 -4.097 -23.285 1.00 96.81 88 GLU A CA 1
ATOM 686 C C . GLU A 1 88 ? 10.335 -2.865 -22.712 1.00 96.81 88 GLU A C 1
ATOM 688 O O . GLU A 1 88 ? 10.598 -1.732 -23.119 1.00 96.81 88 GLU A O 1
ATOM 693 N N . LEU A 1 89 ? 9.414 -3.054 -21.765 1.00 95.88 89 LEU A N 1
ATOM 694 C CA . LEU A 1 89 ? 8.789 -1.949 -21.045 1.00 95.88 89 LEU A CA 1
ATOM 695 C C . LEU A 1 89 ? 9.830 -1.152 -20.259 1.00 95.88 89 LEU A C 1
ATOM 697 O O . LEU A 1 89 ? 9.832 0.078 -20.343 1.00 95.88 89 LEU A O 1
ATOM 701 N N . ARG A 1 90 ? 10.714 -1.833 -19.524 1.00 96.75 90 ARG A N 1
ATOM 702 C CA . ARG A 1 90 ? 11.793 -1.191 -18.766 1.00 96.75 90 ARG A CA 1
ATOM 703 C C . ARG A 1 90 ? 12.672 -0.333 -19.669 1.00 96.75 90 ARG A C 1
ATOM 705 O O . ARG A 1 90 ? 12.866 0.845 -19.374 1.00 96.75 90 ARG A O 1
ATOM 712 N N . ASP A 1 91 ? 13.164 -0.901 -20.765 1.00 96.94 91 ASP A N 1
ATOM 713 C CA . ASP A 1 91 ? 14.125 -0.233 -21.641 1.00 96.94 91 ASP A CA 1
ATOM 714 C C . ASP A 1 91 ? 13.458 0.944 -22.378 1.00 96.94 91 ASP A C 1
ATOM 716 O O . ASP A 1 91 ? 14.015 2.041 -22.431 1.00 96.94 91 ASP A O 1
ATOM 720 N N . ARG A 1 92 ? 12.197 0.793 -22.816 1.00 95.94 92 ARG A N 1
ATOM 721 C CA . ARG A 1 92 ? 11.409 1.908 -23.382 1.00 95.94 92 ARG A CA 1
ATOM 722 C C . ARG A 1 92 ? 11.179 3.045 -22.386 1.00 95.94 92 ARG A C 1
ATOM 724 O O . ARG A 1 92 ? 11.247 4.215 -22.770 1.00 95.94 92 ARG A O 1
ATOM 731 N N . LEU A 1 93 ? 10.865 2.732 -21.126 1.00 95.12 93 LEU A N 1
ATOM 732 C CA . LEU A 1 93 ? 10.680 3.747 -20.083 1.00 95.12 93 LEU A CA 1
ATOM 733 C C . LEU A 1 93 ? 11.995 4.463 -19.768 1.00 95.12 93 LEU A C 1
ATOM 735 O O . LEU A 1 93 ? 11.996 5.691 -19.670 1.00 95.12 93 LEU A O 1
ATOM 739 N N . TYR A 1 94 ? 13.100 3.720 -19.672 1.00 94.44 94 TYR A N 1
ATOM 740 C CA . TYR A 1 94 ? 14.436 4.277 -19.469 1.00 94.44 94 TYR A CA 1
ATOM 741 C C . TYR A 1 94 ? 14.805 5.263 -20.581 1.00 94.44 94 TYR A C 1
ATOM 743 O O . TYR A 1 94 ? 15.124 6.422 -20.308 1.00 94.44 94 TYR A O 1
ATOM 751 N N . ASP A 1 95 ? 14.670 4.839 -21.836 1.00 96.25 95 ASP A N 1
ATOM 752 C CA . ASP A 1 95 ? 14.936 5.667 -23.009 1.00 96.25 95 ASP A CA 1
ATOM 753 C C . ASP A 1 95 ? 14.104 6.948 -23.018 1.00 96.25 95 ASP A C 1
ATOM 755 O O . ASP A 1 95 ? 14.616 8.034 -23.299 1.00 96.25 95 ASP A O 1
ATOM 759 N N . ARG A 1 96 ? 12.811 6.835 -22.699 1.00 94.62 96 ARG A N 1
ATOM 760 C CA . ARG A 1 96 ? 11.902 7.982 -22.641 1.00 94.62 96 ARG A CA 1
ATOM 761 C C . ARG A 1 96 ? 12.305 8.971 -21.549 1.00 94.62 96 ARG A C 1
ATOM 763 O O . ARG A 1 96 ? 12.286 10.172 -21.802 1.00 94.62 96 ARG A O 1
ATOM 770 N N . MET A 1 97 ? 12.656 8.487 -20.358 1.00 93.38 97 MET A N 1
ATOM 771 C CA . MET A 1 97 ? 13.079 9.341 -19.240 1.00 93.38 97 MET A CA 1
ATOM 772 C C . MET A 1 97 ? 14.422 10.020 -19.524 1.00 93.38 97 MET A C 1
ATOM 774 O O .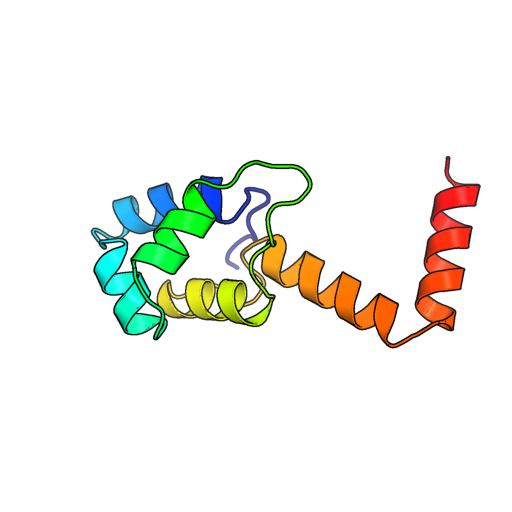 MET A 1 97 ? 14.585 11.203 -19.232 1.00 93.38 97 MET A O 1
ATOM 778 N N . ARG A 1 98 ? 15.357 9.308 -20.163 1.00 92.81 98 ARG A N 1
ATOM 779 C CA . ARG A 1 98 ? 16.677 9.838 -20.526 1.00 92.81 98 ARG A CA 1
ATOM 780 C C . ARG A 1 98 ? 16.618 10.902 -21.624 1.00 92.81 98 ARG A C 1
ATOM 782 O O . ARG A 1 98 ? 17.408 11.833 -21.590 1.00 92.81 98 ARG A O 1
ATOM 789 N N . ARG A 1 99 ? 15.700 10.784 -22.590 1.00 82.31 99 ARG A N 1
ATOM 790 C CA . ARG A 1 99 ? 15.515 11.785 -23.664 1.00 82.31 99 ARG A CA 1
ATOM 791 C C . ARG A 1 99 ? 14.788 13.054 -23.209 1.00 82.31 99 ARG A C 1
ATOM 793 O O . ARG A 1 99 ? 14.830 14.048 -23.922 1.00 82.31 99 ARG A O 1
ATOM 800 N N . GLY A 1 100 ? 14.074 12.993 -22.085 1.00 64.56 100 GLY A N 1
ATOM 801 C CA . GLY A 1 100 ? 13.312 14.114 -21.527 1.00 64.56 100 GLY A CA 1
ATOM 802 C C . GLY A 1 100 ? 13.995 14.839 -20.364 1.00 64.56 100 GLY A C 1
ATOM 803 O O . GLY A 1 100 ? 13.335 15.669 -19.744 1.00 64.56 100 GLY A O 1
ATOM 804 N N . SER A 1 101 ? 15.249 14.492 -20.047 1.00 53.31 101 SER A N 1
ATOM 805 C CA . SER A 1 101 ? 16.074 15.132 -19.008 1.00 53.31 101 SER A CA 1
ATOM 806 C C . SER A 1 101 ? 17.108 16.071 -19.614 1.00 53.31 101 SER A C 1
ATOM 808 O O . SER A 1 101 ? 17.592 15.754 -20.725 1.00 53.31 101 SER A O 1
#

Foldseek 3Di:
DDDADPDACLVVVVVLCVVVVHDLCNLCVQLVHHSVVVVQQNPDPDPPPDQDALSSCQSSCVSSVHHSRRHVSNVVNVVVVVLVVDVVVVVVVVVVVVVVD

Radius of gyration: 15.61 Å; chains: 1; bounding box: 32×25×40 Å

Sequence (101 aa):
MTSRTKRSLREELPALLEQRNRSLRSLADEVGVNASYLSRILREEAAGARRPTAAIAQRIAGALDLPADYFPEAREAFVVDRIRDDAELRDRLYDRMRRGS

Secondary structure (DSSP, 8-state):
-PPPPSS-HHHHHHHHHHHTT--HHHHHHHTTS-HHHHHHHHH--STTS-PPPHHHHHHHHHHTT--TT-SHHHHHHHHHHHHHS-HHHHHHHHHHHHHT-

pLDDT: mean 87.44, std 12.55, range [43.97, 96.94]